Protein AF-A0A2W6PJI3-F1 (afdb_monomer_lite)

pLDDT: mean 93.56, std 6.98, range [57.66, 98.69]

Structure (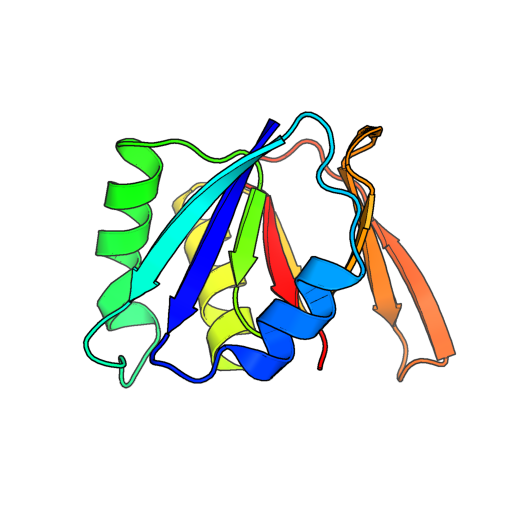mmCIF, N/CA/C/O backbone):
data_AF-A0A2W6PJI3-F1
#
_entry.id   AF-A0A2W6PJI3-F1
#
loop_
_atom_site.group_PDB
_atom_site.id
_atom_site.type_symbol
_atom_site.label_atom_id
_atom_site.label_alt_id
_atom_site.label_comp_id
_atom_site.label_asym_id
_atom_site.label_entity_id
_atom_site.label_seq_id
_atom_site.pdbx_PDB_ins_code
_atom_site.Cartn_x
_atom_site.Cartn_y
_atom_site.Cartn_z
_atom_site.occupancy
_atom_site.B_iso_or_equiv
_atom_site.auth_seq_id
_atom_site.auth_comp_id
_atom_site.auth_asym_id
_atom_site.auth_atom_id
_atom_site.pdbx_PDB_model_num
ATOM 1 N N . MET A 1 1 ? -7.871 10.672 9.027 1.00 91.81 1 MET A N 1
ATOM 2 C CA . MET A 1 1 ? -6.787 9.662 8.921 1.00 91.81 1 MET A CA 1
ATOM 3 C C . MET A 1 1 ? -5.738 10.180 7.948 1.00 91.81 1 MET A C 1
ATOM 5 O O . MET A 1 1 ? -6.128 10.780 6.954 1.00 91.81 1 MET A O 1
ATOM 9 N N . ASN A 1 2 ? -4.446 9.982 8.220 1.00 95.94 2 ASN A N 1
ATOM 10 C CA . ASN A 1 2 ? -3.373 10.407 7.317 1.00 95.94 2 ASN A CA 1
ATOM 11 C C . ASN A 1 2 ? -3.041 9.280 6.338 1.00 95.94 2 ASN A C 1
ATOM 13 O O . ASN A 1 2 ? -2.760 8.156 6.767 1.00 95.94 2 ASN A O 1
ATOM 17 N N . ILE A 1 3 ? -3.047 9.583 5.044 1.00 97.38 3 ILE A N 1
ATOM 18 C CA . ILE A 1 3 ? -2.696 8.640 3.983 1.00 97.38 3 ILE A CA 1
ATOM 19 C C . ILE A 1 3 ? -1.560 9.240 3.168 1.00 97.38 3 ILE A C 1
ATOM 21 O O . ILE A 1 3 ? -1.673 10.354 2.664 1.00 97.38 3 ILE A O 1
ATOM 25 N N . ALA A 1 4 ? -0.471 8.494 3.038 1.00 97.69 4 ALA A N 1
ATOM 26 C CA . ALA A 1 4 ? 0.607 8.822 2.124 1.00 97.69 4 ALA A CA 1
ATOM 27 C C . ALA A 1 4 ? 0.408 8.072 0.806 1.00 97.69 4 ALA A C 1
ATOM 29 O O . ALA A 1 4 ? 0.164 6.869 0.809 1.00 97.69 4 ALA A O 1
ATOM 30 N N . ILE A 1 5 ? 0.525 8.773 -0.314 1.00 96.25 5 ILE A N 1
ATOM 31 C CA . ILE A 1 5 ? 0.469 8.218 -1.665 1.00 96.25 5 ILE A CA 1
ATOM 32 C C . ILE A 1 5 ? 1.879 8.287 -2.233 1.00 96.25 5 ILE A C 1
ATOM 34 O O . ILE A 1 5 ? 2.420 9.375 -2.430 1.00 96.25 5 ILE A O 1
ATOM 38 N N . VAL A 1 6 ? 2.477 7.125 -2.470 1.00 95.50 6 VAL A N 1
ATOM 39 C CA . VAL A 1 6 ? 3.813 6.992 -3.041 1.00 95.50 6 VAL A CA 1
ATOM 40 C C . VAL A 1 6 ? 3.700 6.883 -4.555 1.00 95.50 6 VAL A C 1
ATOM 42 O O . VAL A 1 6 ? 2.939 6.069 -5.073 1.00 95.50 6 VAL A O 1
ATOM 45 N N . THR A 1 7 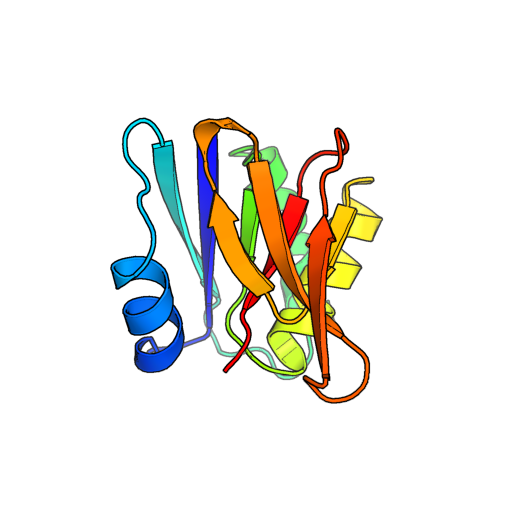? 4.482 7.687 -5.266 1.00 92.12 7 THR A N 1
ATOM 46 C CA . THR A 1 7 ? 4.592 7.655 -6.731 1.00 92.12 7 THR A CA 1
ATOM 47 C C . THR A 1 7 ? 6.056 7.526 -7.129 1.00 92.12 7 THR A C 1
ATOM 49 O O . THR A 1 7 ? 6.945 8.010 -6.429 1.00 92.12 7 THR A O 1
ATOM 52 N N . ILE A 1 8 ? 6.318 6.823 -8.227 1.00 85.94 8 ILE A N 1
ATOM 53 C CA . ILE A 1 8 ? 7.655 6.629 -8.789 1.00 85.94 8 ILE A CA 1
ATOM 54 C C . ILE A 1 8 ? 7.535 7.078 -10.231 1.00 85.94 8 ILE A C 1
ATOM 56 O O . ILE A 1 8 ? 6.798 6.429 -10.959 1.00 85.94 8 ILE A O 1
ATOM 60 N N . ASN A 1 9 ? 8.231 8.150 -10.617 1.00 75.25 9 ASN A N 1
ATOM 61 C CA . ASN A 1 9 ? 8.132 8.791 -11.936 1.00 75.25 9 ASN A CA 1
ATOM 62 C C . ASN A 1 9 ? 6.713 9.307 -12.318 1.00 75.25 9 ASN A C 1
ATOM 64 O O . ASN A 1 9 ? 5.794 9.343 -11.500 1.00 75.25 9 ASN A O 1
ATOM 68 N N . GLN A 1 10 ? 6.558 9.788 -13.561 1.00 58.25 10 GLN A N 1
ATOM 69 C CA . GLN A 1 10 ? 5.327 10.408 -14.077 1.00 58.25 10 GLN A CA 1
ATOM 70 C C . GLN A 1 10 ? 4.210 9.419 -14.475 1.00 58.25 10 GLN A C 1
ATOM 72 O O . GLN A 1 10 ? 3.114 9.877 -14.816 1.00 58.25 10 GLN A O 1
ATOM 77 N N . GLU A 1 11 ? 4.421 8.096 -14.435 1.00 57.66 11 GLU A N 1
ATOM 78 C CA . GLU A 1 11 ? 3.376 7.103 -14.733 1.00 57.66 11 GLU A CA 1
ATOM 79 C C . GLU A 1 11 ? 2.381 6.974 -13.575 1.00 57.66 11 GLU A C 1
ATOM 81 O O . GLU A 1 11 ? 2.347 6.032 -12.786 1.00 57.66 11 GLU A O 1
ATOM 86 N N . ASN A 1 12 ? 1.508 7.975 -13.526 1.00 67.62 12 ASN A N 1
ATOM 87 C CA . ASN A 1 12 ? 0.460 8.141 -12.537 1.00 67.62 12 ASN A CA 1
ATOM 88 C C . ASN A 1 12 ? -0.878 7.528 -12.965 1.00 67.62 12 ASN A C 1
ATOM 90 O O . ASN A 1 12 ? -1.808 7.525 -12.171 1.00 67.62 12 ASN A O 1
ATOM 94 N N . ALA A 1 13 ? -1.030 7.027 -14.195 1.00 73.44 13 ALA A N 1
ATOM 95 C CA . ALA A 1 13 ? -2.353 6.692 -14.732 1.00 73.44 13 ALA A CA 1
ATOM 96 C C . ALA A 1 13 ? -3.061 5.572 -13.946 1.00 73.44 13 ALA A C 1
ATOM 98 O O . ALA A 1 13 ? -4.231 5.712 -13.589 1.00 73.44 13 ALA A O 1
ATOM 99 N N . ALA A 1 14 ? -2.345 4.488 -13.627 1.00 73.44 14 ALA A N 1
ATOM 100 C CA . ALA A 1 14 ? -2.926 3.353 -12.912 1.00 73.44 14 ALA A CA 1
ATOM 101 C C . ALA A 1 14 ? -3.296 3.715 -11.462 1.00 73.44 14 ALA A C 1
ATOM 103 O O . ALA A 1 14 ? -4.409 3.441 -11.014 1.00 73.44 14 ALA A O 1
ATOM 104 N N . ILE A 1 15 ? -2.398 4.403 -10.745 1.00 86.25 15 ILE A N 1
ATOM 105 C CA . ILE A 1 15 ? -2.677 4.861 -9.378 1.00 86.25 15 ILE A CA 1
ATOM 106 C C . ILE A 1 15 ? -3.766 5.941 -9.361 1.00 86.25 15 ILE A C 1
ATOM 108 O O . ILE A 1 15 ? -4.660 5.874 -8.528 1.00 86.25 15 ILE A O 1
ATOM 112 N N . ALA A 1 16 ? -3.772 6.878 -10.312 1.00 86.62 16 ALA A N 1
ATOM 113 C CA . ALA A 1 16 ? -4.781 7.931 -10.402 1.00 86.62 16 ALA A CA 1
ATOM 114 C C . ALA A 1 16 ? -6.180 7.362 -10.652 1.00 86.62 16 ALA A C 1
ATOM 116 O O . ALA A 1 16 ? -7.125 7.774 -9.981 1.00 86.62 16 ALA A O 1
ATOM 117 N N . SER A 1 17 ? -6.318 6.391 -11.562 1.00 87.00 17 SER A N 1
ATOM 118 C CA . SER A 1 17 ? -7.612 5.746 -11.801 1.00 87.00 17 SER A CA 1
ATOM 119 C C . SER A 1 17 ? -8.109 4.997 -10.566 1.00 87.00 17 SER A C 1
ATOM 121 O O . SER A 1 17 ? -9.302 5.038 -10.274 1.00 87.00 17 SER A O 1
ATOM 123 N N . TRP A 1 18 ? -7.214 4.329 -9.834 1.00 91.88 18 TRP A N 1
ATOM 124 C CA . TRP A 1 18 ? -7.580 3.642 -8.599 1.00 91.88 18 TRP A CA 1
ATOM 125 C C . TRP A 1 18 ? -8.010 4.626 -7.506 1.00 91.88 18 TRP A C 1
ATOM 127 O O . TRP A 1 18 ? -9.048 4.424 -6.875 1.00 91.88 18 TRP A O 1
ATOM 137 N N . LEU A 1 19 ? -7.247 5.710 -7.320 1.00 91.06 19 LEU A N 1
ATOM 138 C CA . LEU A 1 19 ? -7.537 6.767 -6.349 1.00 91.06 19 LEU A CA 1
ATOM 139 C C . LEU A 1 19 ? -8.877 7.451 -6.641 1.00 91.06 19 LEU A C 1
ATOM 141 O O . LEU A 1 19 ? -9.644 7.683 -5.714 1.00 91.06 19 LEU A O 1
ATOM 145 N N . ALA A 1 20 ? -9.185 7.720 -7.914 1.00 90.88 20 ALA A N 1
ATOM 146 C CA . ALA A 1 20 ? -10.456 8.315 -8.328 1.00 90.88 20 ALA A CA 1
ATOM 147 C C . ALA A 1 20 ? -11.674 7.421 -8.031 1.00 90.88 20 ALA A C 1
ATOM 149 O O . ALA A 1 20 ? -12.792 7.922 -7.937 1.00 90.88 20 ALA A O 1
ATOM 150 N N . ALA A 1 21 ? -11.467 6.109 -7.883 1.00 90.94 21 ALA A N 1
ATOM 151 C CA . ALA A 1 21 ? -12.515 5.150 -7.545 1.00 90.94 21 ALA A CA 1
ATOM 152 C C . ALA A 1 21 ? -12.727 4.972 -6.028 1.00 90.94 21 ALA A C 1
ATOM 154 O O . ALA A 1 21 ? -13.642 4.248 -5.637 1.00 90.94 21 ALA A O 1
ATOM 155 N N . GLN A 1 22 ? -11.898 5.586 -5.174 1.00 91.06 22 GLN A N 1
ATOM 156 C CA . GLN A 1 22 ? -12.049 5.509 -3.718 1.00 91.06 22 GLN A CA 1
ATOM 157 C C . GLN A 1 22 ? -12.669 6.788 -3.145 1.00 91.06 22 GLN A C 1
ATOM 159 O O . GLN A 1 22 ? -12.485 7.881 -3.677 1.00 91.06 22 GLN A O 1
ATOM 164 N N . ASP A 1 23 ? -13.335 6.659 -1.998 1.00 93.12 23 ASP A N 1
ATOM 165 C CA . ASP A 1 23 ? -13.783 7.802 -1.203 1.00 93.12 23 ASP A CA 1
ATOM 166 C C . ASP A 1 23 ? -12.781 8.100 -0.079 1.00 93.12 23 ASP A C 1
ATOM 168 O O . ASP A 1 23 ? -12.687 7.362 0.901 1.00 93.12 23 ASP A O 1
ATOM 172 N N . PHE A 1 24 ? -12.035 9.198 -0.220 1.00 92.19 24 PHE A N 1
ATOM 173 C CA . PHE A 1 24 ? -11.081 9.686 0.782 1.00 92.19 24 PHE A CA 1
ATOM 174 C C . PHE A 1 24 ? -11.645 10.795 1.679 1.00 92.19 24 PHE A C 1
ATOM 176 O O . PHE A 1 24 ? -10.879 11.487 2.355 1.00 92.19 24 PHE A O 1
ATOM 183 N N . SER A 1 25 ? -12.965 10.990 1.704 1.00 91.75 25 SER A N 1
ATOM 184 C CA . SER A 1 25 ? -13.605 12.009 2.536 1.00 91.75 25 SER A CA 1
ATOM 185 C C . SER A 1 25 ? -13.154 11.903 3.999 1.00 91.75 25 SER A C 1
ATOM 187 O O . SER A 1 25 ? -13.153 10.833 4.6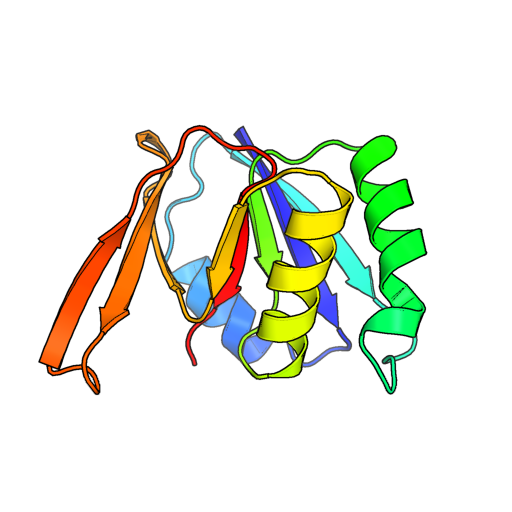07 1.00 91.75 25 SER A O 1
ATOM 189 N N . GLY A 1 26 ? -12.711 13.026 4.572 1.00 89.88 26 GLY A N 1
ATOM 190 C CA . GLY A 1 26 ? -12.184 13.083 5.943 1.00 89.88 26 GLY A CA 1
ATOM 191 C C . GLY A 1 26 ? -10.749 12.553 6.125 1.00 89.88 26 GLY A C 1
ATOM 192 O O . GLY A 1 26 ? -10.277 12.427 7.262 1.00 89.88 26 GLY A O 1
ATOM 193 N N . CYS A 1 27 ? -10.028 12.252 5.040 1.00 94.75 27 CYS A N 1
ATOM 194 C CA . CYS A 1 27 ? -8.597 11.943 5.080 1.00 94.75 27 CYS A CA 1
ATOM 195 C C . CYS A 1 27 ? -7.725 13.148 4.725 1.00 94.75 27 CYS A C 1
ATOM 197 O O . CYS A 1 27 ? -8.076 13.973 3.887 1.00 94.75 27 CYS A O 1
ATOM 199 N N . THR A 1 28 ? -6.538 13.191 5.326 1.00 96.25 28 THR A N 1
ATOM 200 C CA . THR A 1 28 ? -5.447 14.071 4.897 1.00 96.25 28 THR A CA 1
ATOM 201 C C . THR A 1 28 ? -4.547 13.264 3.974 1.00 96.25 28 THR A C 1
ATOM 203 O O . THR A 1 28 ? -4.000 12.240 4.394 1.00 96.25 28 THR A O 1
ATOM 206 N N . LEU A 1 29 ? -4.399 13.712 2.727 1.00 95.56 29 LEU A N 1
ATOM 207 C CA . LEU A 1 29 ? -3.546 13.062 1.736 1.00 95.56 29 LEU A CA 1
ATOM 208 C C . LEU A 1 29 ? -2.193 13.775 1.656 1.00 95.56 29 LEU A C 1
ATOM 210 O O . LEU A 1 29 ? -2.134 14.991 1.486 1.00 95.56 29 LEU A O 1
ATOM 214 N N . ALA A 1 30 ? -1.111 13.011 1.764 1.00 96.12 30 ALA A N 1
ATOM 215 C CA . ALA A 1 30 ? 0.249 13.463 1.502 1.00 96.12 30 ALA A CA 1
ATOM 216 C C . ALA A 1 30 ? 0.793 12.724 0.279 1.00 96.12 30 ALA A C 1
ATOM 218 O O . ALA A 1 30 ? 0.604 11.518 0.154 1.00 96.12 30 ALA A O 1
ATOM 219 N N . HIS A 1 31 ? 1.474 13.427 -0.621 1.00 94.62 31 HIS A N 1
ATOM 220 C CA . HIS A 1 31 ? 2.098 12.810 -1.791 1.00 94.62 31 HIS A CA 1
ATOM 221 C C . HIS A 1 31 ? 3.604 12.709 -1.570 1.00 94.62 31 HIS A C 1
ATOM 223 O O . HIS A 1 31 ? 4.266 13.711 -1.304 1.00 94.62 31 HIS A O 1
ATOM 229 N N . TRP A 1 32 ? 4.135 11.492 -1.653 1.00 95.31 32 TRP A N 1
ATOM 230 C CA . TRP A 1 32 ? 5.561 11.202 -1.548 1.00 95.31 32 TRP A CA 1
ATOM 231 C C . TRP A 1 32 ? 6.059 10.748 -2.914 1.00 95.31 32 TRP A C 1
ATOM 233 O O . TRP A 1 32 ? 5.699 9.681 -3.408 1.00 95.31 32 TRP A O 1
ATOM 243 N N . GLN A 1 33 ? 6.866 11.590 -3.542 1.00 92.94 33 GLN A N 1
ATOM 244 C CA . GLN A 1 33 ? 7.400 11.337 -4.871 1.00 92.94 33 GLN A CA 1
ATOM 245 C C . GLN A 1 33 ? 8.813 10.774 -4.753 1.00 92.94 33 GLN A C 1
ATOM 247 O O . GLN A 1 33 ? 9.658 11.338 -4.058 1.00 92.94 33 GLN A O 1
ATOM 252 N N . ILE A 1 34 ? 9.052 9.647 -5.415 1.00 91.88 34 ILE A N 1
ATOM 253 C CA . ILE A 1 34 ? 10.362 9.010 -5.492 1.00 91.88 34 ILE A CA 1
ATOM 254 C C . ILE A 1 34 ? 10.998 9.396 -6.823 1.00 91.88 34 ILE A C 1
ATOM 256 O O . ILE A 1 34 ? 10.572 8.928 -7.883 1.00 91.88 34 ILE A O 1
ATOM 260 N N . GLU A 1 35 ? 12.040 10.223 -6.749 1.00 88.75 35 GLU A N 1
ATOM 261 C CA . GLU A 1 35 ? 12.880 10.598 -7.884 1.00 88.75 35 GLU A CA 1
ATOM 262 C C . GLU A 1 35 ? 14.365 10.663 -7.485 1.00 88.75 35 GLU A C 1
ATOM 264 O O . GLU A 1 35 ? 14.677 11.142 -6.392 1.00 88.75 35 GLU A O 1
ATOM 269 N N . PRO A 1 36 ? 15.292 10.211 -8.356 1.00 88.38 36 PRO A N 1
ATOM 270 C CA . PRO A 1 36 ? 15.050 9.554 -9.649 1.00 88.38 36 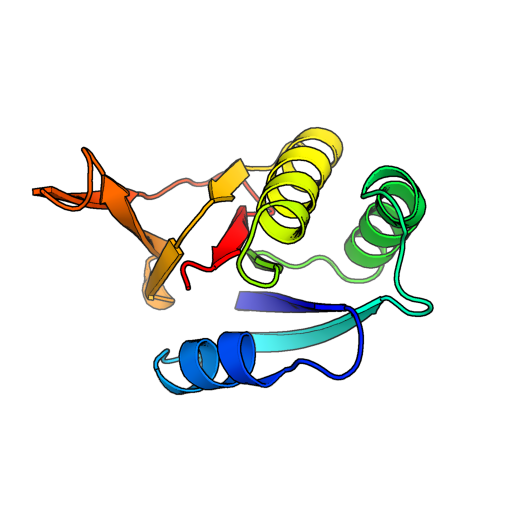PRO A CA 1
ATOM 271 C C . PRO A 1 36 ? 14.420 8.158 -9.491 1.00 88.38 36 PRO A C 1
ATOM 273 O O . PRO A 1 36 ? 14.329 7.634 -8.382 1.00 88.38 36 PRO A O 1
ATOM 276 N N . GLN A 1 37 ? 13.974 7.548 -10.597 1.00 88.00 37 GLN A N 1
ATOM 277 C CA . GLN A 1 37 ? 13.420 6.193 -10.556 1.00 88.00 37 GLN A CA 1
ATOM 278 C C . GLN A 1 37 ? 14.474 5.205 -10.017 1.00 88.00 37 GLN A C 1
ATOM 280 O O . GLN A 1 37 ? 15.536 5.059 -10.629 1.00 88.00 37 GLN A O 1
ATOM 285 N N . PRO A 1 38 ? 14.196 4.510 -8.901 1.00 91.00 38 PRO A N 1
ATOM 286 C CA . PRO A 1 38 ? 15.108 3.525 -8.346 1.00 91.00 38 PRO A CA 1
ATOM 287 C C . PRO A 1 38 ? 15.164 2.274 -9.223 1.00 91.00 38 PRO A C 1
ATOM 289 O O . PRO A 1 38 ? 14.176 1.866 -9.835 1.00 91.00 38 PRO A O 1
ATOM 292 N N . VAL A 1 39 ? 16.328 1.632 -9.233 1.00 91.69 39 VAL A N 1
ATOM 293 C CA . VAL A 1 39 ? 16.545 0.345 -9.909 1.00 91.69 39 VAL A CA 1
ATOM 294 C C . VAL A 1 39 ? 16.053 -0.808 -9.033 1.00 91.69 39 VAL A C 1
ATOM 296 O O . VAL A 1 39 ? 15.525 -1.794 -9.539 1.00 91.69 39 VAL A O 1
ATOM 299 N N . VAL A 1 40 ? 16.209 -0.682 -7.712 1.00 93.88 40 VAL A N 1
ATOM 300 C CA . VAL A 1 40 ? 15.774 -1.677 -6.718 1.00 93.88 40 VAL A CA 1
ATOM 301 C C . VAL A 1 40 ? 15.141 -0.990 -5.511 1.00 93.88 40 VAL A C 1
ATOM 303 O O . VAL A 1 40 ? 15.531 0.121 -5.155 1.00 93.88 40 VAL A O 1
ATOM 306 N N . ALA A 1 41 ? 14.195 -1.661 -4.849 1.00 94.44 41 ALA A N 1
ATOM 307 C CA . ALA A 1 41 ? 13.446 -1.088 -3.729 1.00 94.44 41 ALA A CA 1
ATOM 308 C C . ALA A 1 41 ? 14.353 -0.624 -2.577 1.00 94.44 41 ALA A C 1
ATOM 310 O O . ALA A 1 41 ? 14.096 0.409 -1.965 1.00 94.44 41 ALA A O 1
ATOM 311 N N . GLU A 1 42 ? 15.447 -1.349 -2.312 1.00 96.81 42 GLU A N 1
ATOM 312 C CA . GLU A 1 42 ? 16.369 -1.039 -1.209 1.00 96.81 42 GLU A CA 1
ATOM 313 C C . GLU A 1 42 ? 16.961 0.372 -1.285 1.00 96.81 42 GLU A C 1
ATOM 315 O O . GLU A 1 42 ? 17.189 0.981 -0.249 1.00 96.81 42 GLU A O 1
ATOM 320 N N . GLN A 1 43 ? 17.126 0.930 -2.487 1.00 97.12 43 GLN A N 1
ATOM 321 C CA . GLN A 1 43 ? 17.710 2.263 -2.676 1.00 97.12 43 GLN A CA 1
ATOM 322 C C . GLN A 1 43 ? 16.904 3.391 -2.019 1.00 97.12 43 GLN A C 1
ATOM 324 O O . GLN A 1 43 ? 17.450 4.466 -1.793 1.00 97.12 43 GLN A O 1
ATOM 329 N N . VAL A 1 44 ? 15.615 3.174 -1.746 1.00 96.75 44 VAL A N 1
ATOM 330 C CA . VAL A 1 44 ? 14.697 4.229 -1.284 1.00 96.75 44 VAL A CA 1
ATOM 331 C C . VAL A 1 44 ? 14.048 3.920 0.063 1.00 96.75 44 VAL A C 1
ATOM 333 O O . VAL A 1 44 ? 13.336 4.763 0.600 1.00 96.75 44 VAL A O 1
ATOM 336 N N . LEU A 1 45 ? 14.274 2.732 0.635 1.00 98.06 45 LEU A N 1
ATOM 337 C CA . LEU A 1 45 ? 13.581 2.308 1.855 1.00 98.06 45 LEU A CA 1
ATOM 338 C C . LEU A 1 45 ? 13.982 3.123 3.083 1.00 98.06 45 LEU A C 1
ATOM 340 O O . LEU A 1 45 ? 13.097 3.495 3.849 1.00 98.06 45 LEU A O 1
ATOM 344 N N . ASP A 1 46 ? 15.263 3.451 3.247 1.00 98.31 46 ASP A N 1
ATOM 345 C CA . ASP A 1 46 ? 15.711 4.280 4.373 1.00 98.31 46 ASP A CA 1
ATOM 346 C C . ASP A 1 46 ? 15.126 5.695 4.277 1.00 98.31 46 ASP A C 1
ATOM 348 O O . ASP A 1 46 ? 14.573 6.210 5.247 1.00 98.31 46 ASP A O 1
ATOM 352 N N . ALA A 1 47 ? 15.108 6.276 3.073 1.00 97.69 47 ALA A N 1
ATOM 353 C CA . ALA A 1 47 ? 14.474 7.569 2.826 1.00 97.69 47 ALA A CA 1
ATOM 354 C C . ALA A 1 47 ? 12.957 7.542 3.097 1.00 97.69 47 ALA A C 1
ATOM 356 O O . ALA A 1 47 ? 12.413 8.490 3.661 1.00 97.69 47 ALA A O 1
ATOM 357 N N . LEU A 1 48 ? 12.262 6.455 2.741 1.00 98.19 48 LEU A N 1
ATOM 358 C CA . LEU A 1 48 ? 10.839 6.277 3.050 1.00 98.19 48 LEU A CA 1
ATOM 359 C C . LEU A 1 48 ? 10.583 6.116 4.555 1.00 98.19 48 LEU A C 1
ATOM 361 O O . LEU A 1 48 ? 9.583 6.632 5.056 1.00 98.19 48 LEU A O 1
ATOM 365 N N . VAL A 1 49 ? 11.472 5.430 5.281 1.00 98.62 49 VAL A N 1
ATOM 366 C CA . VAL A 1 49 ? 11.413 5.337 6.748 1.00 98.62 49 VAL A CA 1
ATOM 367 C C . VAL A 1 49 ? 11.569 6.722 7.367 1.00 98.62 49 VAL A C 1
ATOM 369 O O . VAL A 1 49 ? 10.730 7.119 8.175 1.00 98.62 49 VAL A O 1
ATOM 372 N N . GLU A 1 50 ? 12.586 7.483 6.961 1.00 98.44 50 GLU A N 1
ATOM 373 C CA . GLU A 1 50 ? 12.794 8.851 7.441 1.00 98.44 50 GLU A CA 1
ATOM 374 C C . GLU A 1 50 ? 11.604 9.760 7.117 1.00 98.44 50 GLU A C 1
ATOM 376 O O . GLU A 1 50 ? 11.151 10.528 7.967 1.00 98.44 50 GLU A O 1
ATOM 381 N N . GLN A 1 51 ? 11.065 9.661 5.900 1.00 98.12 51 GLN A N 1
ATOM 382 C CA . GLN A 1 51 ? 9.903 10.435 5.481 1.00 98.12 51 GLN A CA 1
ATOM 383 C C . GLN A 1 51 ? 8.680 10.118 6.349 1.00 98.12 51 GLN A C 1
ATOM 385 O O . GLN A 1 51 ? 7.995 11.038 6.803 1.00 98.12 51 GLN A O 1
ATOM 390 N N . TRP A 1 52 ? 8.430 8.837 6.640 1.00 98.38 52 TRP A N 1
ATOM 391 C CA . TRP A 1 52 ? 7.347 8.437 7.535 1.00 98.38 52 TRP A CA 1
ATOM 392 C C . TRP A 1 52 ? 7.585 8.909 8.975 1.00 98.38 52 TRP A C 1
ATOM 394 O O . TRP A 1 52 ? 6.645 9.348 9.626 1.00 98.38 52 TRP A O 1
ATOM 404 N N . GLN A 1 53 ? 8.821 8.891 9.477 1.00 97.81 53 GLN A N 1
ATOM 405 C CA . GLN A 1 53 ? 9.135 9.408 10.817 1.00 97.81 53 GLN A CA 1
ATOM 406 C C . GLN A 1 53 ? 8.875 10.916 10.937 1.00 97.81 53 GLN A C 1
ATOM 408 O O . GLN A 1 53 ? 8.395 11.374 11.973 1.00 97.81 53 GLN A O 1
ATOM 413 N N . ARG A 1 54 ? 9.160 11.691 9.881 1.00 97.56 54 ARG A N 1
ATOM 414 C CA . ARG A 1 54 ? 8.886 13.139 9.839 1.00 97.56 54 ARG A CA 1
ATOM 415 C C . ARG A 1 54 ? 7.394 13.441 9.719 1.00 97.56 54 ARG A C 1
ATOM 417 O O . ARG A 1 54 ? 6.915 14.398 10.321 1.00 97.56 54 ARG A O 1
ATOM 424 N N . ALA A 1 55 ? 6.668 12.641 8.941 1.00 96.50 55 ALA A N 1
ATOM 425 C CA . ALA A 1 55 ? 5.239 12.805 8.702 1.00 96.50 55 ALA A CA 1
ATOM 426 C C . ALA A 1 55 ? 4.510 11.448 8.759 1.00 96.50 55 ALA A C 1
ATOM 428 O O . ALA A 1 55 ? 4.228 10.855 7.713 1.00 96.50 55 ALA A O 1
ATOM 429 N N . PRO A 1 56 ? 4.174 10.948 9.964 1.00 97.25 56 PRO A N 1
ATOM 430 C CA . PRO A 1 56 ? 3.555 9.637 10.110 1.00 97.25 56 PRO A CA 1
ATOM 431 C C . PRO A 1 56 ? 2.207 9.541 9.393 1.00 97.25 56 PRO A C 1
ATOM 433 O O . PRO A 1 56 ? 1.269 10.308 9.646 1.00 97.25 56 PRO A O 1
ATOM 436 N N . ALA A 1 57 ? 2.101 8.544 8.518 1.00 97.88 57 ALA A N 1
ATOM 437 C CA . ALA A 1 57 ? 0.866 8.173 7.841 1.00 97.88 57 ALA A CA 1
ATOM 438 C C . ALA A 1 57 ? 0.292 6.885 8.439 1.00 97.88 57 ALA A C 1
ATOM 440 O O . ALA A 1 57 ? 1.026 5.953 8.771 1.00 97.88 57 ALA A O 1
ATOM 441 N N . ASN A 1 58 ? -1.033 6.813 8.560 1.00 97.44 58 ASN A N 1
ATOM 442 C CA . ASN A 1 58 ? -1.717 5.600 8.999 1.00 97.44 58 ASN A CA 1
ATOM 443 C C . ASN A 1 58 ? -1.735 4.551 7.882 1.00 97.44 58 ASN A C 1
ATOM 445 O O . ASN A 1 58 ? -1.573 3.363 8.152 1.00 97.44 58 ASN A O 1
ATOM 449 N N . VAL A 1 59 ? -1.916 4.998 6.640 1.00 98.00 59 VAL A N 1
ATOM 450 C CA . VAL A 1 59 ? -1.896 4.159 5.439 1.00 98.00 59 VAL A CA 1
ATOM 451 C C . VAL A 1 59 ? -0.855 4.714 4.474 1.00 98.00 59 VAL A C 1
ATOM 453 O O . VAL A 1 59 ? -0.767 5.927 4.300 1.00 98.00 59 VAL A O 1
ATOM 456 N N . VAL A 1 60 ? -0.073 3.838 3.848 1.00 98.25 60 VAL A N 1
ATOM 457 C CA . VAL A 1 60 ? 0.874 4.208 2.786 1.00 98.25 60 VAL A CA 1
ATOM 458 C C . VAL A 1 60 ? 0.510 3.421 1.534 1.00 98.25 60 VAL A C 1
ATOM 460 O O . VAL A 1 60 ? 0.558 2.194 1.551 1.00 98.25 60 VAL A O 1
ATOM 463 N N . LEU A 1 61 ? 0.111 4.114 0.473 1.00 97.62 61 LEU A N 1
ATOM 464 C CA . LEU A 1 61 ? -0.297 3.537 -0.804 1.00 97.62 61 LEU A CA 1
ATOM 465 C C . LEU A 1 61 ? 0.887 3.526 -1.771 1.00 97.62 61 LEU A C 1
ATOM 467 O O . LEU A 1 61 ? 1.519 4.555 -1.979 1.00 97.62 61 LEU A O 1
ATOM 471 N N . PHE A 1 62 ? 1.159 2.377 -2.376 1.00 96.31 62 PHE A N 1
ATOM 472 C CA . PHE A 1 62 ? 2.215 2.156 -3.360 1.00 96.31 62 PHE A CA 1
ATOM 473 C C . PHE A 1 62 ? 1.614 1.810 -4.724 1.00 96.31 62 PHE A C 1
ATOM 475 O O . PHE A 1 62 ? 0.566 1.162 -4.775 1.00 96.31 62 PHE A O 1
ATOM 482 N N . PRO A 1 63 ? 2.273 2.186 -5.835 1.00 93.81 63 PRO A N 1
ATOM 483 C CA . PRO A 1 63 ? 1.762 1.914 -7.174 1.00 93.81 63 PRO A CA 1
ATOM 484 C C . PRO A 1 63 ? 1.628 0.406 -7.434 1.00 93.81 63 PRO A C 1
ATOM 486 O O . PRO A 1 63 ? 2.277 -0.403 -6.764 1.00 93.81 63 PRO A O 1
ATOM 489 N N . PRO A 1 64 ? 0.797 -0.000 -8.405 1.00 92.81 64 PRO A N 1
ATOM 490 C CA . PRO A 1 64 ? 0.615 -1.409 -8.709 1.00 92.81 64 PRO A CA 1
ATOM 491 C C . PRO A 1 64 ? 1.862 -2.048 -9.329 1.00 92.81 64 PRO A C 1
ATOM 493 O O . PRO A 1 64 ? 2.586 -1.438 -10.115 1.00 92.81 64 PRO A O 1
ATOM 496 N N . GLY A 1 65 ? 2.059 -3.334 -9.040 1.00 91.50 65 GLY A N 1
ATOM 497 C CA . GLY A 1 65 ? 3.111 -4.172 -9.623 1.00 91.50 65 GLY A CA 1
ATOM 498 C C . GLY A 1 65 ? 4.216 -4.550 -8.639 1.00 91.50 65 GLY A C 1
ATOM 499 O O . GLY A 1 65 ? 4.253 -4.079 -7.505 1.00 91.50 65 GLY A O 1
ATOM 500 N N . THR A 1 66 ? 5.138 -5.401 -9.097 1.00 93.25 66 THR A N 1
ATOM 501 C CA . THR A 1 66 ? 6.153 -6.057 -8.254 1.00 93.25 66 THR A CA 1
ATOM 502 C C . THR A 1 66 ? 6.960 -5.080 -7.406 1.00 93.25 66 THR A C 1
ATOM 504 O O . THR A 1 66 ? 7.220 -5.345 -6.238 1.00 93.25 66 THR A O 1
ATOM 507 N N . PHE A 1 67 ? 7.325 -3.928 -7.969 1.00 93.00 67 PHE A N 1
ATOM 508 C CA . PHE A 1 67 ? 8.107 -2.932 -7.247 1.00 93.00 67 PHE A CA 1
ATOM 509 C C . PHE A 1 67 ? 7.320 -2.292 -6.091 1.00 93.00 67 PHE A C 1
ATOM 511 O O . PHE A 1 67 ? 7.845 -2.133 -4.990 1.00 93.00 67 PHE A O 1
ATOM 518 N N . GLY A 1 68 ? 6.042 -1.969 -6.310 1.00 94.94 68 GLY A N 1
ATOM 519 C CA . GLY A 1 68 ? 5.166 -1.458 -5.258 1.00 94.94 68 GLY A CA 1
ATOM 520 C C . GLY A 1 68 ? 4.847 -2.508 -4.194 1.00 94.94 68 GLY A C 1
ATOM 521 O O . GLY A 1 68 ? 4.819 -2.180 -3.010 1.00 94.94 68 GLY A O 1
ATOM 522 N N . ASP A 1 69 ? 4.677 -3.775 -4.591 1.00 96.69 69 ASP A N 1
ATOM 523 C CA . ASP A 1 69 ? 4.518 -4.904 -3.662 1.00 96.69 69 ASP A CA 1
ATOM 524 C C . ASP A 1 69 ? 5.742 -5.047 -2.744 1.00 96.69 69 ASP A C 1
ATOM 526 O O . ASP A 1 69 ? 5.608 -5.228 -1.528 1.00 96.69 69 ASP A O 1
ATOM 530 N N . GLU A 1 70 ? 6.939 -4.936 -3.326 1.00 97.75 70 GLU A N 1
ATOM 531 C CA . GLU A 1 70 ? 8.202 -5.026 -2.603 1.00 97.75 70 GLU A CA 1
ATOM 532 C C . GLU A 1 70 ? 8.372 -3.857 -1.625 1.00 97.75 70 GLU A C 1
ATOM 534 O O . GLU A 1 70 ? 8.641 -4.084 -0.443 1.00 97.75 70 GLU A O 1
ATOM 539 N N . LEU A 1 71 ? 8.160 -2.617 -2.078 1.00 97.69 71 LEU A N 1
ATOM 540 C CA . LEU A 1 71 ? 8.230 -1.441 -1.209 1.00 97.69 71 LEU A CA 1
ATOM 541 C C . LEU A 1 71 ? 7.219 -1.513 -0.063 1.00 97.69 71 LEU A C 1
ATOM 543 O O . LEU A 1 71 ? 7.590 -1.299 1.091 1.00 97.69 71 LEU A O 1
ATOM 547 N N . SER A 1 72 ? 5.967 -1.862 -0.368 1.00 98.25 72 SER A N 1
ATOM 548 C CA . SER A 1 72 ? 4.899 -2.002 0.624 1.00 98.25 72 SER A CA 1
ATOM 549 C C . SER A 1 72 ? 5.279 -3.000 1.717 1.00 98.25 72 SER A C 1
ATOM 551 O O . SER A 1 72 ? 5.211 -2.691 2.909 1.00 98.25 72 SER A O 1
ATOM 553 N N . THR A 1 73 ? 5.750 -4.182 1.318 1.00 98.56 73 THR A N 1
ATOM 554 C CA . THR A 1 73 ? 6.123 -5.248 2.253 1.00 98.56 73 THR A CA 1
ATOM 555 C C . THR A 1 73 ? 7.331 -4.852 3.101 1.00 98.56 73 THR A C 1
ATOM 557 O O . THR A 1 73 ? 7.322 -5.000 4.327 1.00 98.56 73 THR A O 1
ATOM 560 N N . ARG A 1 74 ? 8.384 -4.329 2.465 1.00 98.69 74 ARG A N 1
ATOM 561 C CA . ARG A 1 74 ? 9.658 -4.043 3.136 1.00 98.69 74 ARG A CA 1
ATOM 562 C C . ARG A 1 74 ? 9.598 -2.805 4.025 1.00 98.69 74 ARG A C 1
ATOM 564 O O . ARG A 1 74 ? 10.275 -2.792 5.056 1.00 98.69 74 ARG A O 1
ATOM 571 N N . LEU A 1 75 ? 8.800 -1.7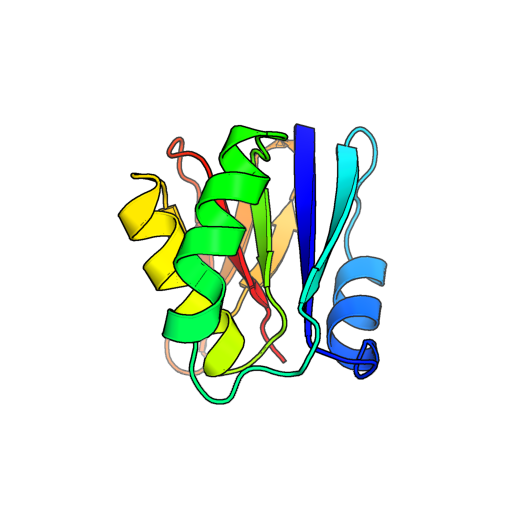98 3.664 1.00 98.69 75 LEU A N 1
ATOM 572 C CA . LEU A 1 75 ? 8.561 -0.637 4.520 1.00 98.69 75 LEU A CA 1
ATOM 573 C C . LEU A 1 75 ? 7.735 -1.034 5.747 1.00 98.69 75 LEU A C 1
ATOM 575 O O . LEU A 1 75 ? 8.118 -0.695 6.866 1.00 98.69 75 LEU A O 1
ATOM 579 N N . ALA A 1 76 ? 6.658 -1.808 5.560 1.00 98.69 76 ALA A N 1
ATOM 580 C CA . ALA A 1 76 ? 5.849 -2.298 6.675 1.00 98.69 76 ALA A CA 1
ATOM 581 C C . ALA A 1 76 ? 6.691 -3.079 7.690 1.00 98.69 76 ALA A C 1
ATOM 583 O O . ALA A 1 76 ? 6.552 -2.861 8.889 1.00 98.69 76 ALA A O 1
ATOM 584 N N . TRP A 1 77 ? 7.597 -3.946 7.224 1.00 98.50 77 TRP A N 1
ATOM 585 C CA . TRP A 1 77 ? 8.507 -4.680 8.106 1.00 98.50 77 TRP A CA 1
ATOM 586 C C . TRP A 1 77 ? 9.395 -3.749 8.945 1.00 98.50 77 TRP A C 1
ATOM 588 O O . TRP A 1 77 ? 9.448 -3.893 10.166 1.00 98.50 77 TRP A O 1
ATOM 598 N N . ARG A 1 78 ? 10.051 -2.768 8.307 1.00 98.56 78 ARG A N 1
ATOM 599 C CA . ARG A 1 78 ? 10.948 -1.803 8.973 1.00 98.56 78 ARG A CA 1
ATOM 600 C C . ARG A 1 78 ? 10.233 -0.930 10.000 1.00 98.56 78 ARG A C 1
ATOM 602 O O . ARG A 1 78 ? 10.819 -0.582 11.016 1.00 98.56 78 ARG A O 1
ATOM 609 N N . LEU A 1 79 ? 8.975 -0.588 9.736 1.00 98.38 79 LEU A N 1
ATOM 610 C CA . LEU A 1 79 ? 8.160 0.258 10.608 1.00 98.38 79 LEU A CA 1
ATOM 611 C C . LEU A 1 79 ? 7.303 -0.546 11.597 1.00 98.38 79 LEU A C 1
ATOM 613 O O . LEU A 1 79 ? 6.441 0.027 12.257 1.00 98.38 79 LEU A O 1
ATOM 617 N N . HIS A 1 80 ? 7.502 -1.868 11.686 1.00 97.94 80 HIS A N 1
ATOM 618 C CA . HIS A 1 80 ? 6.688 -2.780 12.500 1.00 97.94 80 HIS A CA 1
ATOM 619 C C . HIS A 1 80 ? 5.169 -2.688 12.225 1.00 97.94 80 HIS A C 1
ATOM 621 O O . HIS A 1 80 ? 4.340 -2.986 13.089 1.00 97.94 80 HIS A O 1
ATOM 627 N N . GLY A 1 81 ? 4.810 -2.305 10.999 1.00 98.06 81 GLY A N 1
ATOM 628 C CA . GLY A 1 81 ? 3.445 -2.160 10.512 1.00 98.06 81 GLY A CA 1
ATOM 629 C C . GLY A 1 81 ? 2.863 -3.451 9.931 1.00 98.06 81 GLY A C 1
ATOM 630 O O . GLY A 1 81 ? 3.208 -4.569 10.326 1.00 98.06 81 GLY A O 1
ATOM 631 N N . ALA A 1 82 ? 1.943 -3.293 8.982 1.00 98.38 82 ALA A N 1
ATOM 632 C CA . ALA A 1 82 ? 1.356 -4.391 8.218 1.00 98.38 82 ALA A CA 1
ATOM 633 C C . ALA A 1 82 ? 1.362 -4.069 6.727 1.00 98.38 82 ALA A C 1
ATOM 635 O O . ALA A 1 82 ? 1.290 -2.904 6.347 1.00 98.38 82 ALA A O 1
ATOM 636 N N . SER A 1 83 ? 1.420 -5.106 5.892 1.00 98.44 83 SER A N 1
ATOM 637 C CA . SER A 1 83 ? 1.332 -4.958 4.443 1.00 98.44 83 SER A CA 1
ATOM 638 C C . SER A 1 83 ? 0.233 -5.836 3.861 1.00 98.44 83 SER A C 1
ATOM 640 O O . SER A 1 83 ? 0.071 -6.990 4.265 1.00 98.44 83 SER A O 1
ATOM 642 N N . ILE A 1 84 ? -0.519 -5.285 2.909 1.00 98.12 84 ILE A N 1
ATOM 643 C CA . ILE A 1 84 ? -1.447 -6.032 2.062 1.00 98.12 84 ILE A CA 1
ATOM 644 C C . ILE A 1 84 ? -1.181 -5.618 0.617 1.00 98.12 84 ILE A C 1
ATOM 646 O O . ILE A 1 84 ? -1.446 -4.483 0.230 1.00 98.12 84 ILE A O 1
ATOM 650 N N . CYS A 1 85 ? -0.655 -6.541 -0.185 1.00 97.12 85 CYS A N 1
ATOM 651 C CA . CYS A 1 85 ? -0.353 -6.264 -1.587 1.00 97.12 85 CYS A CA 1
ATOM 652 C C . CYS A 1 85 ? -1.541 -6.538 -2.516 1.00 97.12 85 CYS A C 1
ATOM 654 O O . CYS A 1 85 ? -2.377 -7.394 -2.203 1.00 97.12 85 CYS A O 1
ATOM 656 N N . GLN A 1 86 ? -1.547 -5.903 -3.691 1.00 96.00 86 GLN A N 1
ATOM 6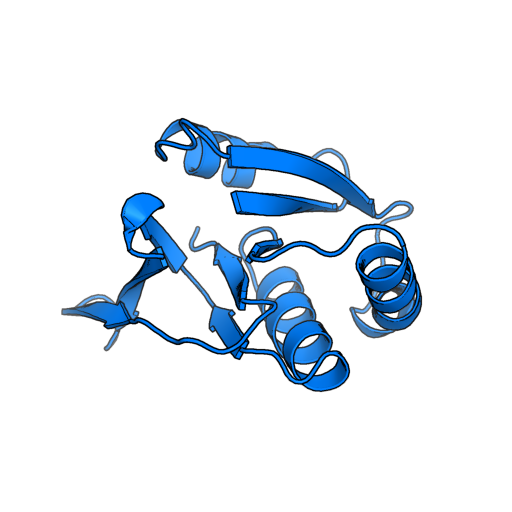57 C CA . GLN A 1 86 ? -2.530 -6.107 -4.765 1.00 96.00 86 GLN A CA 1
ATOM 658 C C . GLN A 1 86 ? -3.973 -5.818 -4.313 1.00 96.00 86 GLN A C 1
ATOM 660 O O . GLN A 1 86 ? -4.881 -6.638 -4.466 1.00 96.00 86 GLN A O 1
ATOM 665 N N . VAL A 1 87 ? -4.165 -4.657 -3.690 1.00 97.12 87 VAL A N 1
ATOM 666 C CA . VAL A 1 87 ? -5.447 -4.183 -3.163 1.00 97.12 87 VAL A CA 1
ATOM 667 C C . VAL A 1 87 ? -6.334 -3.641 -4.272 1.00 97.12 87 VAL A C 1
ATOM 669 O O . VAL A 1 87 ? -5.909 -2.813 -5.072 1.00 97.12 87 VAL A O 1
ATOM 672 N N . THR A 1 88 ? -7.596 -4.057 -4.275 1.00 95.81 88 THR A N 1
ATOM 673 C CA . THR A 1 88 ? -8.603 -3.579 -5.228 1.00 95.81 88 THR A CA 1
ATOM 674 C C . THR A 1 88 ? -9.418 -2.414 -4.678 1.00 95.81 88 THR A C 1
ATOM 676 O O . THR A 1 88 ? -9.849 -1.575 -5.458 1.00 95.81 88 THR A O 1
ATOM 679 N N . SER A 1 89 ? -9.629 -2.324 -3.361 1.00 95.69 89 SER A N 1
ATOM 680 C CA . SER A 1 89 ? -10.313 -1.177 -2.744 1.00 95.69 89 SER A CA 1
ATOM 681 C C . SER A 1 89 ? -9.936 -0.990 -1.275 1.00 95.69 89 SER A C 1
ATOM 683 O O . SER A 1 89 ? -9.573 -1.953 -0.592 1.00 95.69 89 SER A O 1
ATOM 685 N N . LEU A 1 90 ? -10.095 0.238 -0.786 1.00 95.94 90 LEU A N 1
ATOM 686 C CA . LEU A 1 90 ? -9.928 0.615 0.615 1.00 95.94 90 LEU A CA 1
ATOM 687 C C . LEU A 1 90 ? -11.170 1.372 1.093 1.00 95.94 90 LEU A C 1
ATOM 689 O O . LEU A 1 90 ? -11.497 2.434 0.574 1.00 95.94 90 LEU A O 1
ATOM 693 N N . GLU A 1 91 ? -11.829 0.850 2.120 1.00 94.50 91 GLU A N 1
ATOM 694 C CA . GLU A 1 91 ? -12.906 1.545 2.819 1.00 94.50 91 GLU A CA 1
ATOM 695 C C . GLU A 1 91 ? -12.331 2.314 4.014 1.00 94.50 91 GLU A C 1
ATOM 697 O O . GLU A 1 91 ? -11.780 1.725 4.944 1.00 94.50 91 GLU A O 1
ATOM 702 N N . ILE A 1 92 ? -12.455 3.641 3.989 1.00 90.81 92 ILE A N 1
ATOM 703 C CA . ILE A 1 92 ? -11.826 4.540 4.963 1.00 90.81 92 ILE A CA 1
ATOM 704 C C . ILE A 1 92 ? -12.412 4.447 6.379 1.00 90.81 92 ILE A C 1
ATOM 706 O O . ILE A 1 92 ? -11.608 4.333 7.308 1.00 90.81 92 ILE A O 1
ATOM 710 N N . PRO A 1 93 ? -13.747 4.470 6.596 1.00 86.06 93 PRO A N 1
ATOM 711 C CA . PRO A 1 93 ? -14.307 4.488 7.951 1.00 86.06 93 PRO A CA 1
ATOM 712 C C . PRO A 1 93 ? -13.854 3.315 8.827 1.00 86.06 93 PRO A C 1
ATOM 714 O O . PRO A 1 93 ? -13.657 3.477 10.028 1.00 86.06 93 PRO A O 1
ATOM 717 N N . THR A 1 94 ? -13.665 2.144 8.221 1.00 88.62 94 THR A N 1
ATOM 718 C CA . THR A 1 94 ? -13.319 0.891 8.906 1.00 88.62 94 THR A CA 1
ATOM 719 C C . THR A 1 94 ? -11.888 0.426 8.625 1.00 88.62 94 THR A C 1
ATOM 721 O O . THR A 1 94 ? -11.448 -0.574 9.190 1.00 88.62 94 THR A O 1
ATOM 724 N N . VAL A 1 95 ? -11.155 1.126 7.750 1.00 92.12 95 VAL A N 1
ATOM 725 C CA . VAL A 1 95 ? -9.860 0.701 7.183 1.00 92.12 95 VAL A CA 1
ATOM 726 C C . VAL A 1 95 ? -9.919 -0.757 6.708 1.00 92.12 95 VAL A C 1
ATOM 728 O O . VAL A 1 95 ? -9.084 -1.596 7.054 1.00 92.12 95 VAL A O 1
ATOM 731 N N . SER A 1 96 ? -10.963 -1.064 5.937 1.00 95.81 96 SER A N 1
ATOM 732 C CA . SER A 1 96 ? -11.209 -2.389 5.377 1.00 95.81 96 SER A CA 1
ATOM 733 C C . SER A 1 96 ? -10.625 -2.488 3.976 1.00 95.81 96 SER A C 1
ATOM 735 O O . SER A 1 96 ? -10.905 -1.664 3.105 1.00 95.81 96 SER A O 1
ATOM 737 N N . VAL A 1 97 ? -9.790 -3.496 3.754 1.00 97.19 97 VAL A N 1
ATOM 738 C CA . VAL A 1 97 ? -9.043 -3.676 2.510 1.00 97.19 97 VAL A CA 1
ATOM 739 C C . VAL A 1 97 ? -9.608 -4.864 1.757 1.00 97.19 97 VAL A C 1
ATOM 741 O O . VAL A 1 97 ? -9.692 -5.962 2.307 1.00 97.19 97 VAL A O 1
ATOM 744 N N . ARG A 1 98 ? -9.956 -4.676 0.483 1.00 97.25 98 ARG A N 1
ATOM 745 C CA . ARG A 1 98 ? -10.376 -5.783 -0.383 1.00 97.25 98 ARG A CA 1
ATOM 746 C C . ARG A 1 98 ? -9.274 -6.145 -1.362 1.00 97.25 98 ARG A C 1
ATOM 748 O O . ARG A 1 98 ? -8.607 -5.266 -1.906 1.00 97.25 98 ARG A O 1
ATOM 755 N N . LYS A 1 99 ? -9.097 -7.441 -1.600 1.00 96.38 99 LYS A N 1
ATOM 756 C CA . LYS A 1 99 ? -8.232 -7.949 -2.668 1.00 96.38 99 LYS A CA 1
ATOM 757 C C . LYS A 1 99 ? -8.744 -9.260 -3.231 1.00 96.38 99 LYS A C 1
ATOM 759 O O . LYS A 1 99 ? -9.437 -10.017 -2.548 1.00 96.38 99 LYS A O 1
ATOM 764 N N . SER A 1 100 ? -8.335 -9.565 -4.452 1.00 94.75 100 SER A N 1
ATOM 765 C CA . SER A 1 100 ? -8.545 -10.886 -5.025 1.00 94.75 100 SER A CA 1
ATOM 766 C C . SER A 1 100 ? -7.705 -11.957 -4.328 1.00 94.75 100 SER A C 1
ATOM 768 O O . SER A 1 100 ? -6.575 -11.723 -3.886 1.00 94.75 100 SER A O 1
ATOM 770 N N . HIS A 1 101 ? -8.253 -13.164 -4.268 1.00 91.38 101 HIS A N 1
ATOM 771 C CA . HIS A 1 101 ? -7.596 -14.358 -3.759 1.00 91.38 101 HIS A CA 1
ATOM 772 C C . HIS A 1 101 ? -7.958 -15.571 -4.630 1.00 91.38 101 HIS A C 1
ATOM 774 O O . HIS A 1 101 ? -8.950 -15.535 -5.358 1.00 91.38 101 HIS A O 1
ATOM 780 N N . TRP A 1 102 ? -7.134 -16.626 -4.590 1.00 91.00 102 TRP A N 1
ATOM 781 C CA . TRP A 1 102 ? -7.329 -17.851 -5.386 1.00 91.00 102 TRP A CA 1
ATOM 782 C C . TRP A 1 102 ? -7.556 -17.595 -6.888 1.00 91.00 102 TRP A C 1
ATOM 784 O O . TRP A 1 102 ? -8.546 -18.037 -7.460 1.00 91.00 102 TRP A O 1
ATOM 794 N N . GLY A 1 103 ? -6.666 -16.833 -7.533 1.00 87.94 103 GLY A N 1
ATOM 795 C CA . GLY A 1 103 ? -6.775 -16.555 -8.972 1.00 87.94 103 GLY A CA 1
ATOM 796 C C . GLY A 1 103 ? -8.023 -15.751 -9.355 1.00 87.94 103 GLY A C 1
ATOM 797 O O . GLY A 1 103 ? -8.622 -16.016 -10.389 1.00 87.94 103 GLY A O 1
ATOM 798 N N . ASN A 1 104 ? -8.423 -14.791 -8.513 1.00 91.75 104 ASN A N 1
ATOM 799 C CA . ASN A 1 104 ? -9.647 -13.986 -8.647 1.00 91.75 104 ASN A CA 1
ATOM 800 C C . ASN A 1 104 ? -10.964 -14.757 -8.453 1.00 91.75 104 ASN A C 1
ATOM 802 O O . ASN A 1 104 ? -12.028 -14.185 -8.668 1.00 91.75 104 ASN A O 1
ATOM 806 N N . ALA A 1 105 ? -10.925 -16.015 -8.001 1.00 95.12 105 ALA A N 1
ATOM 807 C CA . ALA A 1 105 ? -12.140 -16.763 -7.681 1.00 95.12 105 ALA A CA 1
ATOM 808 C C . ALA A 1 105 ? -12.847 -16.231 -6.422 1.00 95.12 105 ALA A C 1
ATOM 810 O O . ALA A 1 105 ? -14.056 -16.391 -6.279 1.00 95.12 105 ALA A O 1
ATOM 811 N N . LEU A 1 106 ? -12.097 -15.604 -5.508 1.00 96.44 106 LEU A N 1
ATOM 812 C CA . LEU A 1 106 ? -12.620 -15.031 -4.270 1.00 96.44 106 LEU A CA 1
ATOM 813 C C . LEU A 1 106 ? -12.151 -13.588 -4.085 1.00 96.44 106 LEU A C 1
ATOM 815 O O . LEU A 1 106 ? -11.046 -13.218 -4.483 1.00 96.44 106 LEU A O 1
ATOM 819 N N . THR A 1 107 ? -12.966 -12.790 -3.398 1.00 96.81 107 THR A N 1
ATOM 820 C CA . THR A 1 107 ? -12.562 -11.484 -2.869 1.00 96.81 107 THR A CA 1
ATOM 821 C C . THR A 1 107 ? -12.446 -11.583 -1.357 1.00 96.81 107 THR A C 1
ATOM 823 O O . THR A 1 107 ? -13.433 -11.837 -0.671 1.00 96.81 107 THR A O 1
ATOM 826 N N . ALA A 1 108 ? -11.239 -11.381 -0.838 1.00 97.38 108 ALA A N 1
ATOM 827 C CA . ALA A 1 108 ? -10.993 -11.299 0.592 1.00 97.38 108 ALA A CA 1
ATOM 828 C C . ALA A 1 108 ? -11.231 -9.868 1.082 1.00 97.38 108 ALA A C 1
ATOM 830 O O . ALA A 1 108 ? -10.843 -8.912 0.408 1.00 97.38 108 ALA A O 1
ATOM 831 N N . THR A 1 109 ? -11.813 -9.748 2.272 1.00 97.56 109 THR A N 1
ATOM 832 C CA . THR A 1 109 ? -11.892 -8.503 3.040 1.00 97.56 109 THR A CA 1
ATOM 833 C C . THR A 1 109 ? -10.995 -8.660 4.261 1.00 97.56 109 THR A C 1
ATOM 835 O O . THR A 1 109 ? -11.140 -9.619 5.017 1.00 97.56 109 THR A O 1
ATOM 838 N N . LEU A 1 110 ? -10.037 -7.754 4.423 1.00 96.94 110 LEU A N 1
ATOM 839 C CA . LEU A 1 110 ? -8.973 -7.830 5.414 1.00 96.94 110 LEU A CA 1
ATOM 840 C C . LEU A 1 110 ? -8.972 -6.563 6.266 1.00 96.94 110 LEU A C 1
ATOM 842 O O . LEU A 1 110 ? -9.081 -5.453 5.745 1.00 96.94 110 LEU A O 1
ATOM 846 N N . GLN A 1 111 ? -8.798 -6.737 7.572 1.00 95.50 111 GLN A N 1
ATOM 847 C CA . GLN A 1 111 ? -8.688 -5.655 8.544 1.00 95.50 111 GLN A CA 1
ATOM 848 C C . GLN A 1 111 ? -7.547 -5.953 9.511 1.00 95.50 111 GLN A C 1
ATOM 850 O O . GLN A 1 111 ? -7.270 -7.105 9.845 1.00 95.50 111 GLN A O 1
ATOM 855 N N . THR A 1 112 ? -6.856 -4.904 9.943 1.00 94.06 112 THR A N 1
ATOM 856 C CA . THR A 1 112 ? -5.782 -5.000 10.931 1.00 94.06 112 THR A CA 1
ATOM 857 C C . THR A 1 112 ? -5.660 -3.697 11.696 1.00 94.06 112 THR A C 1
ATOM 859 O O . THR A 1 112 ? -5.892 -2.615 11.150 1.00 94.06 112 THR A O 1
ATOM 862 N N . GLU A 1 113 ? -5.245 -3.794 12.951 1.00 93.50 113 GLU A N 1
ATOM 863 C CA . GLU A 1 113 ? -4.964 -2.641 13.805 1.00 93.50 113 GLU A CA 1
ATOM 864 C C . GLU A 1 113 ? -3.515 -2.149 13.660 1.00 93.50 113 GLU A C 1
ATOM 866 O O . GLU A 1 113 ? -3.207 -1.023 14.044 1.00 93.50 113 GLU A O 1
ATOM 871 N N . LYS A 1 114 ? -2.615 -2.941 13.052 1.00 95.19 114 LYS A N 1
ATOM 872 C CA . LYS A 1 114 ? -1.205 -2.554 12.875 1.00 95.19 114 LYS A CA 1
ATOM 873 C C . LYS A 1 114 ? -1.055 -1.347 11.947 1.00 95.19 114 LYS A C 1
ATOM 875 O O . LYS A 1 114 ? -1.711 -1.267 10.905 1.00 95.19 114 LYS A O 1
ATOM 880 N N . ARG A 1 115 ? -0.165 -0.417 12.307 1.00 96.50 115 ARG A N 1
ATOM 881 C CA . ARG A 1 115 ? 0.133 0.805 11.542 1.00 96.50 115 ARG A CA 1
ATOM 882 C C . ARG A 1 115 ? 1.657 1.044 11.463 1.00 96.50 115 ARG A C 1
ATOM 884 O O . ARG A 1 115 ? 2.335 0.705 12.426 1.00 96.50 115 ARG A O 1
ATOM 891 N N . PRO A 1 116 ? 2.178 1.627 10.365 1.00 98.06 116 PRO A N 1
ATOM 892 C CA . PRO A 1 116 ? 1.434 1.972 9.155 1.00 98.06 116 PRO A CA 1
ATOM 893 C C . PRO A 1 116 ? 0.933 0.725 8.423 1.00 98.06 116 PRO A C 1
ATOM 895 O O . PRO A 1 116 ? 1.545 -0.341 8.474 1.00 98.06 116 PRO A O 1
ATOM 898 N N . LEU A 1 117 ? -0.221 0.862 7.780 1.00 98.50 117 LEU A N 1
ATOM 899 C CA . LEU A 1 117 ? -0.743 -0.134 6.860 1.00 98.50 117 LEU A CA 1
ATOM 900 C C . LEU A 1 117 ? -0.245 0.215 5.455 1.00 98.50 117 LEU A C 1
ATOM 902 O O . LEU A 1 117 ? -0.722 1.163 4.835 1.00 98.50 117 LEU A O 1
ATOM 906 N N . CYS A 1 118 ? 0.744 -0.525 4.970 1.00 98.56 118 CYS A N 1
ATOM 907 C CA . CYS A 1 118 ? 1.293 -0.358 3.633 1.00 98.56 118 CYS A CA 1
ATOM 908 C C . CYS A 1 118 ? 0.480 -1.186 2.634 1.00 98.56 118 CYS A C 1
ATOM 910 O O . CYS A 1 118 ? 0.319 -2.396 2.794 1.00 98.56 118 CYS A O 1
ATOM 912 N N . LEU A 1 119 ? -0.043 -0.546 1.596 1.00 98.31 119 LEU A N 1
ATOM 913 C CA . LEU A 1 119 ? -0.861 -1.186 0.574 1.00 98.31 119 LEU A CA 1
ATOM 914 C C . LEU A 1 119 ? -0.203 -0.981 -0.780 1.00 98.31 119 LEU A C 1
ATOM 916 O O . LEU A 1 119 ? 0.104 0.151 -1.135 1.00 98.31 119 LEU A O 1
ATOM 920 N N . SER A 1 120 ? -0.016 -2.048 -1.550 1.00 96.94 120 SER A N 1
ATOM 921 C CA . SER A 1 120 ? 0.227 -1.903 -2.988 1.00 96.94 120 SER A CA 1
ATOM 922 C C . SER A 1 120 ? -1.067 -2.168 -3.739 1.00 96.94 120 SER A C 1
ATOM 924 O O . SER A 1 120 ? -1.889 -2.988 -3.318 1.00 96.94 120 SER A O 1
ATOM 926 N N . LEU A 1 121 ? -1.273 -1.455 -4.838 1.00 95.56 121 LEU A N 1
ATOM 927 C CA . LEU A 1 121 ? -2.526 -1.522 -5.580 1.00 95.56 121 LEU A CA 1
ATOM 928 C C . LEU A 1 121 ? -2.539 -2.701 -6.558 1.00 95.56 121 LEU A C 1
ATOM 930 O O . LEU A 1 121 ? -1.500 -3.134 -7.060 1.00 95.56 121 LEU A O 1
ATOM 934 N N . ALA A 1 122 ? -3.724 -3.240 -6.819 1.00 93.19 122 ALA A N 1
ATOM 935 C CA . ALA A 1 122 ? -3.946 -4.110 -7.966 1.00 93.19 122 ALA A CA 1
ATOM 936 C C . ALA A 1 122 ? -3.904 -3.281 -9.263 1.00 93.19 122 ALA A C 1
ATOM 938 O O . ALA A 1 122 ? -4.145 -2.072 -9.238 1.00 93.19 122 ALA A O 1
ATOM 939 N N . ARG A 1 123 ? -3.569 -3.936 -10.379 1.00 84.00 123 ARG A N 1
ATOM 940 C CA . ARG A 1 123 ? -3.677 -3.338 -11.718 1.00 84.00 123 ARG A CA 1
ATOM 941 C C . ARG A 1 123 ? -5.124 -3.233 -12.176 1.00 84.00 123 ARG A C 1
ATOM 943 O O . ARG A 1 123 ? -5.914 -4.130 -11.804 1.00 84.00 123 ARG A O 1
#

Organism: Escherichia coli (NCBI:txid562)

Sequence (123 aa):
MNIAIVTINQENAAIASWLAAQDFSGCTLAHWQIEPQPVVAEQVLDALVEQWQRAPANVVLFPPGTFGDELSTRLAWRLHGASICQVTSLEIPTVSVRKSHWGNALTATLQTEKRPLCLSLAR

InterPro domains:
  IPR014729 Rossmann-like alpha/beta/alpha sandwich fold [G3DSA:3.40.50.620] (2-123)
  IPR014730 Electron transfer flavoprotein, alpha/beta-subunit, N-terminal [PF01012] (41-120)

Foldseek 3Di:
DEEEEEDAPPPCPQVVVLVVPADQPPYDYHYHYDPPHDPALVVCLVVVLVVCVVPPGQEYEAEADDRLQVNLCVNCVVVVFEEDEAWNYADPVQRWTWHADDVNPDIDIDHDPGPSYYYYHHD

Radius of gyration: 13.42 Å; chains: 1; bounding box: 32×32×28 Å

Secondary structure (DSSP, 8-state):
-EEEEEEESS--HHHHHHHHTS--TTPEEEEEEE-SPPSSTHHHHHHHHHHHHHS--SEEEE-SSHHHHHHHHHHHHHTT-EEEEEEEEEETTTTEEEEEETTTTEEEEE----SSEEEEEP-